Protein AF-A0A9D6R4P3-F1 (afdb_monomer_lite)

Sequence (83 aa):
MATIIIVDRIGVNSRLEQLAREVDGTAIQMSAGYWPQPVARELNRVLGFKNELVSMKSSRIKKYLERRLSRAPLEDFIGLSDE

Secondary structure (DSSP, 8-state):
--EEEEES---TT--HHHHHHHTTEEEEETTSTTTHHHHHHHHHHHH----GGGT--HHHHHHHHHHHHTTS-HHHHHT----

pLDDT: mean 88.72, std 7.71, range [53.31, 95.06]

Foldseek 3Di:
DEAEAEEADADPPHCVCVVQVVVNYHYFHVVPVLRVLVVQCSCCVPPVRDDPSVPDDPVCRVVVCVVVVVVPPVCVVVVVPDD

Radius of gyration: 14.91 Å; chains: 1; bounding box: 34×31×41 Å

Structure (mmCIF, N/CA/C/O backbone):
data_AF-A0A9D6R4P3-F1
#
_entry.id   AF-A0A9D6R4P3-F1
#
loop_
_atom_site.group_PDB
_atom_site.id
_atom_site.type_symbol
_atom_site.label_atom_id
_atom_site.label_alt_id
_atom_site.label_comp_id
_atom_site.label_asym_id
_atom_site.label_entity_id
_atom_site.label_seq_id
_atom_site.pdbx_PDB_ins_code
_atom_site.Cartn_x
_atom_site.Cartn_y
_atom_site.Cartn_z
_atom_site.occupancy
_atom_site.B_iso_or_equiv
_atom_site.auth_seq_id
_atom_site.auth_comp_id
_atom_site.auth_asym_id
_atom_site.auth_atom_id
_atom_site.pdbx_PDB_model_num
ATOM 1 N N . MET A 1 1 ? -16.478 -7.987 -0.094 1.00 66.81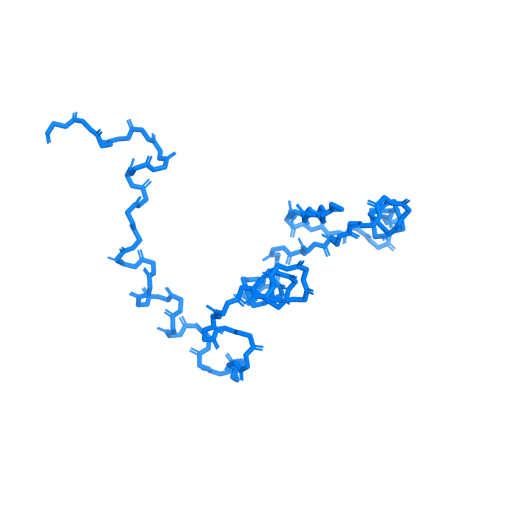 1 MET A N 1
ATOM 2 C CA . MET A 1 1 ? -15.742 -7.365 -1.218 1.00 66.81 1 MET A CA 1
ATOM 3 C C . MET A 1 1 ? -14.842 -6.325 -0.585 1.00 66.81 1 MET A C 1
ATOM 5 O O . MET A 1 1 ? -15.355 -5.585 0.234 1.00 66.81 1 MET A O 1
ATOM 9 N N . ALA A 1 2 ? -13.539 -6.323 -0.857 1.00 78.25 2 ALA A N 1
ATOM 10 C CA . ALA A 1 2 ? -12.614 -5.415 -0.179 1.00 78.25 2 ALA A CA 1
ATOM 11 C C . ALA A 1 2 ? -12.314 -4.194 -1.046 1.00 78.25 2 ALA A C 1
ATOM 13 O O . ALA A 1 2 ? -11.977 -4.348 -2.221 1.00 78.25 2 ALA A O 1
ATOM 14 N N . THR A 1 3 ? -12.412 -3.004 -0.458 1.00 90.56 3 THR A N 1
ATOM 15 C CA . THR A 1 3 ? -12.124 -1.738 -1.143 1.00 90.56 3 THR A CA 1
ATOM 16 C C . THR A 1 3 ? -10.817 -1.162 -0.612 1.00 90.56 3 THR A C 1
ATOM 18 O O . THR A 1 3 ? -10.669 -0.947 0.587 1.00 90.56 3 THR A O 1
ATOM 21 N N . ILE A 1 4 ? -9.857 -0.884 -1.493 1.00 92.12 4 ILE A N 1
ATOM 22 C CA . ILE A 1 4 ? -8.603 -0.218 -1.121 1.00 92.12 4 ILE A CA 1
ATOM 23 C C . ILE A 1 4 ? -8.603 1.166 -1.756 1.00 92.12 4 ILE A C 1
ATOM 25 O O . ILE A 1 4 ? -8.703 1.291 -2.974 1.00 92.12 4 ILE A O 1
ATOM 29 N N . ILE A 1 5 ? -8.494 2.202 -0.928 1.00 92.31 5 ILE A N 1
ATOM 30 C CA . ILE A 1 5 ? -8.487 3.600 -1.359 1.00 92.31 5 ILE A CA 1
ATOM 31 C C . ILE A 1 5 ? -7.073 4.138 -1.160 1.00 92.31 5 ILE A C 1
ATOM 33 O O . ILE A 1 5 ? -6.589 4.200 -0.033 1.00 92.31 5 ILE A O 1
ATOM 37 N N . ILE A 1 6 ? -6.405 4.528 -2.244 1.00 92.12 6 ILE A N 1
ATOM 38 C CA . ILE A 1 6 ? -5.041 5.068 -2.204 1.00 92.12 6 ILE A CA 1
ATOM 39 C C . ILE A 1 6 ? -5.105 6.577 -2.449 1.00 92.12 6 ILE A C 1
ATOM 41 O O . ILE A 1 6 ? -5.683 7.015 -3.441 1.00 92.12 6 ILE A O 1
ATOM 45 N N . VAL A 1 7 ? -4.525 7.371 -1.547 1.00 91.88 7 VAL A N 1
ATOM 46 C CA . VAL A 1 7 ? -4.559 8.845 -1.606 1.00 91.88 7 VAL A CA 1
ATOM 47 C C . VAL A 1 7 ? -3.199 9.447 -1.273 1.00 91.88 7 VAL A C 1
ATOM 49 O O . VAL A 1 7 ? -2.448 8.870 -0.495 1.00 91.88 7 VAL A O 1
ATOM 52 N N . ASP A 1 8 ? -2.879 10.628 -1.807 1.00 89.69 8 ASP A N 1
ATOM 53 C CA . ASP A 1 8 ? -1.594 11.292 -1.533 1.00 89.69 8 ASP A CA 1
ATOM 54 C C . ASP A 1 8 ? -1.435 11.668 -0.047 1.00 89.69 8 ASP A C 1
ATOM 56 O O . ASP A 1 8 ? -0.506 11.214 0.629 1.00 89.69 8 ASP A O 1
ATOM 60 N N . ARG A 1 9 ? -2.386 12.442 0.495 1.00 88.75 9 ARG A N 1
ATOM 61 C CA . ARG A 1 9 ? -2.417 12.883 1.900 1.00 88.75 9 ARG A CA 1
ATOM 62 C C . ARG A 1 9 ? -3.830 12.838 2.472 1.00 88.75 9 ARG A C 1
ATOM 64 O O . ARG A 1 9 ? -4.783 13.235 1.807 1.00 88.75 9 ARG A O 1
ATOM 71 N N . ILE A 1 10 ? -3.949 12.432 3.732 1.00 87.81 10 ILE A N 1
ATOM 72 C CA . ILE A 1 10 ? -5.168 12.525 4.535 1.00 87.81 10 ILE A CA 1
ATOM 73 C C . ILE A 1 10 ? -5.005 13.725 5.472 1.00 87.81 10 ILE A C 1
ATOM 75 O O . ILE A 1 10 ? -4.045 13.816 6.234 1.00 87.81 10 ILE A O 1
ATOM 79 N N . GLY A 1 11 ? -5.915 14.695 5.373 1.00 88.25 11 GLY A N 1
ATOM 80 C CA . GLY A 1 11 ? -5.899 15.879 6.235 1.00 88.25 11 GLY A CA 1
ATOM 81 C C . GLY A 1 11 ? -6.295 15.559 7.680 1.00 88.25 11 GLY A C 1
ATOM 82 O O . GLY A 1 11 ? -7.056 14.627 7.922 1.00 88.25 11 GLY A O 1
ATOM 83 N N . VAL A 1 12 ? -5.846 16.391 8.627 1.00 85.81 12 VAL A N 1
ATOM 84 C CA . VAL A 1 12 ? -6.046 16.220 10.086 1.00 85.81 12 VAL A CA 1
ATOM 85 C C . VAL A 1 12 ? -7.524 16.087 10.497 1.00 85.81 12 VAL A C 1
ATOM 87 O O . VAL A 1 12 ? -7.822 15.416 11.475 1.00 85.81 12 VAL A O 1
ATOM 90 N N . ASN A 1 13 ? -8.455 16.657 9.724 1.00 91.50 13 ASN A N 1
ATOM 91 C CA . ASN A 1 13 ? -9.905 16.580 9.968 1.00 91.50 13 ASN A CA 1
ATOM 92 C C . ASN A 1 13 ? -10.656 15.796 8.877 1.00 91.50 13 ASN A C 1
ATOM 94 O O . ASN A 1 13 ? -11.859 15.974 8.679 1.00 91.50 13 ASN A O 1
ATOM 98 N N . SER A 1 14 ? -9.944 14.977 8.103 1.00 92.06 14 SER A N 1
ATOM 99 C CA . SER A 1 14 ? -10.555 14.193 7.036 1.00 92.06 14 SER A CA 1
ATOM 100 C C . SER A 1 14 ? -11.441 13.092 7.608 1.00 92.06 14 SER A C 1
ATOM 102 O O . SER A 1 14 ? -11.035 12.334 8.485 1.00 92.06 14 SER A O 1
ATOM 104 N N . ARG A 1 15 ? -12.640 12.942 7.041 1.00 93.75 15 ARG A N 1
ATOM 105 C CA . ARG A 1 15 ? -13.542 11.820 7.340 1.00 93.75 15 ARG A CA 1
ATOM 106 C C . ARG A 1 15 ? -13.232 10.570 6.515 1.00 93.75 15 ARG A C 1
ATOM 108 O O . ARG A 1 15 ? -13.943 9.580 6.645 1.00 93.75 15 ARG A O 1
ATOM 115 N N . LEU A 1 16 ? -12.197 10.593 5.669 1.00 92.81 16 LEU A N 1
ATOM 116 C CA . LEU A 1 16 ? -11.915 9.519 4.713 1.00 92.81 16 LEU A CA 1
ATOM 117 C C . LEU A 1 16 ? -11.741 8.156 5.389 1.00 92.81 16 LEU A C 1
ATOM 119 O O . LEU A 1 16 ? -12.316 7.179 4.931 1.00 92.81 16 LEU A O 1
ATOM 123 N N . GLU A 1 17 ? -10.998 8.085 6.493 1.00 90.94 17 GLU A N 1
ATOM 124 C CA . GLU A 1 17 ? -10.794 6.819 7.210 1.00 90.94 17 GLU A CA 1
ATOM 125 C C . GLU A 1 17 ? -12.080 6.288 7.850 1.00 90.94 17 GLU A C 1
ATOM 127 O O . GLU A 1 17 ? -12.254 5.080 8.007 1.00 90.94 17 GLU A O 1
ATOM 132 N N . GLN A 1 18 ? -12.983 7.180 8.259 1.00 93.25 18 GLN A N 1
ATOM 133 C CA . GLN A 1 18 ? -14.288 6.787 8.775 1.00 93.25 18 GLN A CA 1
ATOM 134 C C . GLN A 1 18 ? -15.172 6.262 7.639 1.00 93.25 18 GLN A C 1
ATOM 136 O O . GLN A 1 18 ? -15.679 5.151 7.738 1.00 93.25 18 GLN A O 1
ATOM 141 N N . LEU A 1 19 ? -15.286 7.020 6.545 1.00 93.44 19 LEU A N 1
ATOM 142 C CA . LEU A 1 19 ? -16.082 6.647 5.374 1.00 93.44 19 LEU A CA 1
ATOM 143 C C . LEU A 1 19 ? -15.593 5.339 4.745 1.00 93.44 19 LEU A C 1
ATOM 145 O O . LEU A 1 19 ? -16.403 4.501 4.373 1.00 93.44 19 LEU A O 1
ATOM 149 N N . ALA A 1 20 ? -14.274 5.139 4.667 1.00 92.38 20 ALA A N 1
ATOM 150 C CA . ALA A 1 20 ? -13.690 3.892 4.190 1.00 92.38 20 ALA A CA 1
ATOM 151 C C . ALA A 1 20 ? -14.141 2.712 5.063 1.00 92.38 20 ALA A C 1
ATOM 153 O O . ALA A 1 20 ? -14.640 1.725 4.536 1.00 92.38 20 ALA A O 1
ATOM 154 N N . ARG A 1 21 ? -14.070 2.839 6.395 1.00 90.31 21 ARG A N 1
ATOM 155 C CA . ARG A 1 21 ? -14.527 1.787 7.319 1.00 90.31 21 ARG A CA 1
ATOM 156 C C . ARG A 1 21 ? -16.023 1.495 7.208 1.00 90.31 21 ARG A C 1
ATOM 158 O O . ARG A 1 21 ? -16.408 0.336 7.307 1.00 90.31 21 ARG A O 1
ATOM 165 N N . GLU A 1 22 ? -16.850 2.515 6.979 1.00 93.50 22 GLU A N 1
ATOM 166 C CA . GLU A 1 22 ? -18.301 2.360 6.780 1.00 93.50 22 GLU A CA 1
ATOM 167 C C . GLU A 1 22 ? -18.641 1.504 5.544 1.00 93.50 22 GLU A C 1
ATOM 169 O O . GLU A 1 22 ? -19.704 0.887 5.507 1.00 93.50 22 GLU A O 1
ATOM 174 N N . VAL A 1 23 ? -17.729 1.408 4.569 1.00 90.31 23 VAL A N 1
ATOM 175 C CA . VAL A 1 23 ? -17.882 0.588 3.353 1.00 90.31 23 VAL A CA 1
ATOM 176 C C . VAL A 1 23 ? -16.963 -0.643 3.317 1.00 90.31 23 VAL A C 1
ATOM 178 O O . VAL A 1 23 ? -16.697 -1.171 2.237 1.00 90.31 23 VAL A O 1
ATOM 181 N N . ASP A 1 24 ? -16.459 -1.093 4.475 1.00 87.69 24 ASP A N 1
ATOM 182 C CA . ASP A 1 24 ? -15.476 -2.192 4.595 1.00 87.69 24 ASP A CA 1
ATOM 183 C C . ASP A 1 24 ? -14.239 -1.987 3.695 1.00 87.69 24 ASP A C 1
ATOM 185 O O . ASP A 1 24 ? -13.710 -2.888 3.035 1.00 87.69 24 ASP A O 1
ATOM 189 N N . GLY A 1 25 ? -13.809 -0.730 3.621 1.00 91.31 25 GLY A N 1
ATOM 190 C CA . GLY A 1 25 ? -12.659 -0.276 2.870 1.00 91.31 25 GLY A CA 1
ATOM 191 C C . GLY A 1 25 ? -11.531 0.226 3.762 1.00 91.31 25 GLY A C 1
ATOM 192 O O . GLY A 1 25 ? -11.731 0.689 4.887 1.00 91.31 25 GLY A O 1
ATOM 193 N N . THR A 1 26 ? -10.324 0.191 3.209 1.00 92.94 26 THR A N 1
ATOM 194 C CA . THR A 1 26 ? -9.102 0.642 3.875 1.00 92.94 26 THR A CA 1
ATOM 195 C C . THR A 1 26 ? -8.491 1.792 3.084 1.00 92.94 26 THR A C 1
ATOM 197 O O . THR A 1 26 ? -8.142 1.643 1.911 1.00 92.94 26 THR A O 1
ATOM 200 N N . ALA A 1 27 ? -8.361 2.951 3.734 1.00 92.75 27 ALA A N 1
ATOM 201 C CA . ALA A 1 27 ? -7.658 4.108 3.193 1.00 92.75 27 ALA A CA 1
ATOM 202 C C . ALA A 1 27 ? -6.152 4.002 3.483 1.00 92.75 27 ALA A C 1
ATOM 204 O O . ALA A 1 27 ? -5.743 3.735 4.611 1.00 92.75 27 ALA A O 1
ATOM 205 N N . ILE A 1 28 ? -5.325 4.210 2.459 1.00 92.06 28 ILE A N 1
ATOM 206 C CA . ILE A 1 28 ? -3.865 4.128 2.530 1.00 92.06 28 ILE A CA 1
ATOM 207 C C . ILE A 1 28 ? -3.273 5.415 1.959 1.00 92.06 28 ILE A C 1
ATOM 209 O O . ILE A 1 28 ? -3.526 5.786 0.813 1.00 92.06 28 ILE A O 1
ATOM 213 N N . GLN A 1 29 ? -2.453 6.083 2.767 1.00 90.75 29 GLN A N 1
ATOM 214 C CA . GLN A 1 29 ? -1.797 7.336 2.408 1.00 90.75 29 GLN A CA 1
ATOM 215 C C . GLN A 1 29 ? -0.422 7.103 1.760 1.00 90.75 29 GLN A C 1
ATOM 217 O O . GLN A 1 29 ? 0.425 6.413 2.331 1.00 90.75 29 GLN A O 1
ATOM 222 N N . MET A 1 30 ? -0.173 7.727 0.605 1.00 88.19 30 MET A N 1
ATOM 223 C CA . MET A 1 30 ? 1.056 7.574 -0.183 1.00 88.19 30 MET A CA 1
ATOM 224 C C . MET A 1 30 ? 2.223 8.433 0.299 1.00 88.19 30 MET A C 1
ATOM 226 O O . MET A 1 30 ? 3.374 8.076 0.053 1.00 88.19 30 MET A O 1
ATOM 230 N N . SER A 1 31 ? 1.978 9.536 1.014 1.00 75.19 31 SER A N 1
ATOM 231 C CA . SER A 1 31 ? 3.070 10.397 1.493 1.00 75.19 31 SER A CA 1
ATOM 232 C C . SER A 1 31 ? 4.013 9.700 2.489 1.00 75.19 31 SER A C 1
ATOM 234 O O . SER A 1 31 ? 5.067 10.237 2.829 1.00 75.19 31 SER A O 1
ATOM 236 N N . ALA A 1 32 ? 3.656 8.509 2.974 1.00 68.12 32 ALA A N 1
ATOM 237 C CA . ALA A 1 32 ? 4.578 7.611 3.648 1.00 68.12 32 ALA A CA 1
ATOM 238 C C . ALA A 1 32 ? 5.366 6.811 2.596 1.00 68.12 32 ALA A C 1
ATOM 240 O O . ALA A 1 32 ? 4.795 5.992 1.882 1.00 68.12 32 ALA A O 1
ATOM 241 N N . GLY A 1 33 ? 6.693 6.969 2.535 1.00 72.75 33 GLY A N 1
ATOM 242 C CA . GLY A 1 33 ? 7.544 6.323 1.515 1.00 72.75 33 GLY A CA 1
ATOM 243 C C . GLY A 1 33 ? 7.492 4.783 1.446 1.00 72.75 33 GLY A C 1
ATOM 244 O O . GLY A 1 33 ? 8.059 4.192 0.532 1.00 72.75 33 GLY A O 1
ATOM 245 N N . TYR A 1 34 ? 6.805 4.120 2.383 1.00 85.62 34 TYR A N 1
ATOM 246 C CA . TYR A 1 34 ? 6.591 2.669 2.408 1.00 85.62 34 TYR A CA 1
ATOM 247 C C . TYR A 1 34 ? 5.118 2.255 2.265 1.00 85.62 34 TYR A C 1
ATOM 249 O O . TYR A 1 34 ? 4.783 1.121 2.598 1.00 85.62 34 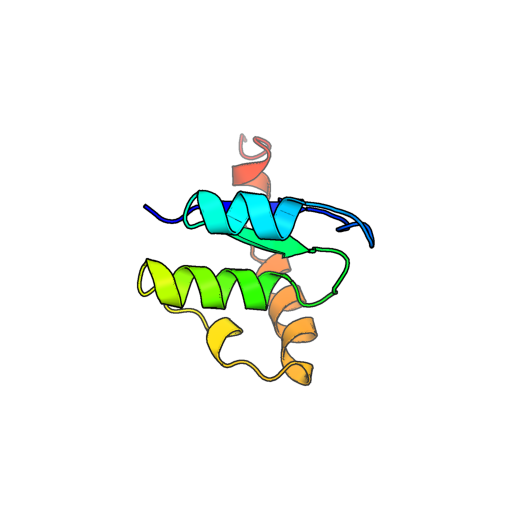TYR A O 1
ATOM 257 N N . TRP A 1 35 ? 4.249 3.125 1.737 1.00 90.44 35 TRP A N 1
ATOM 258 C CA . TRP A 1 35 ? 2.825 2.846 1.491 1.00 90.44 35 TRP A CA 1
ATOM 259 C C . TRP A 1 35 ? 2.507 1.560 0.690 1.00 90.44 35 TRP A C 1
ATOM 261 O O . TRP A 1 35 ? 1.445 0.983 0.942 1.00 90.44 35 TRP A O 1
ATOM 271 N N . PRO A 1 36 ? 3.385 1.010 -0.185 1.00 92.38 36 PRO A N 1
ATOM 272 C CA . PRO A 1 36 ? 3.093 -0.264 -0.849 1.00 92.38 36 PRO A CA 1
ATOM 273 C C . PRO A 1 36 ? 3.025 -1.458 0.114 1.00 92.38 36 PRO A C 1
ATOM 275 O O . PRO A 1 36 ? 2.384 -2.464 -0.186 1.00 92.38 36 PRO A O 1
ATOM 278 N N . GLN A 1 37 ? 3.670 -1.378 1.285 1.00 93.44 37 GLN A N 1
ATOM 279 C CA . GLN A 1 37 ? 3.585 -2.435 2.294 1.00 93.44 37 GLN A CA 1
ATOM 280 C C . GLN A 1 37 ? 2.190 -2.518 2.942 1.00 93.44 37 GLN A C 1
ATOM 282 O O . GLN A 1 37 ? 1.651 -3.624 2.989 1.00 93.44 37 GLN A O 1
ATOM 287 N N . PRO A 1 38 ? 1.583 -1.415 3.423 1.00 92.50 38 PRO A N 1
ATOM 288 C CA . PRO A 1 38 ? 0.173 -1.383 3.803 1.00 92.50 38 PRO A CA 1
ATOM 289 C C . PRO A 1 38 ? -0.757 -1.994 2.750 1.00 92.50 38 PRO A C 1
ATOM 291 O O . PRO A 1 38 ? -1.590 -2.819 3.105 1.00 92.50 38 PRO A O 1
ATOM 294 N N . VAL A 1 39 ? -0.555 -1.690 1.461 1.00 93.62 39 VAL A N 1
ATOM 295 C CA . VAL A 1 39 ? -1.357 -2.285 0.373 1.00 93.62 39 VAL A CA 1
ATOM 296 C C . VAL A 1 39 ? -1.175 -3.800 0.321 1.00 93.62 39 VAL A C 1
ATOM 298 O O . VAL A 1 39 ? -2.154 -4.539 0.303 1.00 93.62 39 VAL A O 1
ATOM 301 N N . ALA A 1 40 ? 0.068 -4.288 0.351 1.00 94.44 40 ALA A N 1
ATOM 302 C CA . ALA A 1 40 ? 0.343 -5.723 0.331 1.00 94.44 40 ALA A CA 1
ATOM 303 C C . ALA A 1 40 ? -0.261 -6.458 1.540 1.00 94.44 40 ALA A C 1
ATOM 305 O O . ALA A 1 40 ? -0.770 -7.568 1.390 1.00 94.44 40 ALA A O 1
ATOM 306 N N . ARG A 1 41 ? -0.218 -5.849 2.731 1.00 93.88 41 ARG A N 1
ATOM 307 C CA . ARG A 1 41 ? -0.839 -6.394 3.949 1.00 93.88 41 ARG A CA 1
ATOM 308 C C . ARG A 1 41 ? -2.355 -6.443 3.835 1.00 93.88 41 ARG A C 1
ATOM 310 O O . ARG A 1 41 ? -2.946 -7.442 4.229 1.00 93.88 41 ARG A O 1
ATOM 317 N N . GLU A 1 42 ? -2.963 -5.411 3.265 1.00 93.50 42 GLU A N 1
ATOM 318 C CA . GLU A 1 42 ? -4.407 -5.373 3.082 1.00 93.50 42 GLU A CA 1
ATOM 319 C C . GLU A 1 42 ? -4.869 -6.414 2.062 1.00 93.50 42 GLU A C 1
ATOM 321 O O . GLU A 1 42 ? -5.759 -7.209 2.350 1.00 93.50 42 GLU A O 1
ATOM 326 N N . LEU A 1 43 ? -4.179 -6.519 0.924 1.00 93.81 43 LEU A N 1
ATOM 327 C CA . LEU A 1 43 ? -4.413 -7.577 -0.061 1.00 93.81 43 LEU A CA 1
ATOM 328 C C . LEU A 1 43 ? -4.228 -8.978 0.544 1.00 93.81 43 LEU A C 1
ATOM 330 O O . LEU A 1 43 ? -4.975 -9.901 0.220 1.00 93.81 43 LEU A O 1
ATOM 334 N N . ASN A 1 44 ? -3.250 -9.157 1.436 1.00 95.06 44 ASN A N 1
ATOM 335 C CA . ASN A 1 44 ? -3.069 -10.417 2.151 1.00 95.06 44 ASN A CA 1
ATOM 336 C C . ASN A 1 44 ? -4.245 -10.718 3.088 1.00 95.06 44 ASN A C 1
ATOM 338 O O . ASN A 1 44 ? -4.762 -11.831 3.065 1.00 95.06 44 ASN A O 1
ATOM 342 N N . ARG A 1 45 ? -4.693 -9.724 3.862 1.00 92.50 45 ARG A N 1
ATOM 343 C CA . ARG A 1 45 ? -5.825 -9.845 4.786 1.00 92.50 45 ARG A CA 1
ATOM 344 C C . ARG A 1 45 ? -7.118 -10.216 4.061 1.00 92.50 45 ARG A C 1
ATOM 346 O O . ARG A 1 45 ? -7.857 -11.061 4.552 1.00 92.50 45 ARG A O 1
ATOM 353 N N . VAL A 1 46 ? -7.390 -9.581 2.919 1.00 91.38 46 VAL A N 1
ATOM 354 C CA . VAL A 1 46 ? -8.690 -9.687 2.238 1.00 91.38 46 VAL A CA 1
ATOM 355 C C . VAL A 1 46 ? -8.758 -10.778 1.174 1.00 91.38 46 VAL A C 1
ATOM 357 O O . VAL A 1 46 ? -9.823 -11.348 0.959 1.00 91.38 46 VAL A O 1
ATOM 360 N N . LEU A 1 47 ? -7.640 -11.084 0.512 1.00 91.50 47 LEU A N 1
ATOM 361 C CA . LEU A 1 47 ? -7.584 -12.024 -0.615 1.00 91.50 47 LEU A CA 1
ATOM 362 C C . LEU A 1 47 ? -6.586 -13.168 -0.393 1.00 91.50 47 LEU A C 1
ATOM 364 O O . LEU A 1 47 ? -6.425 -14.020 -1.263 1.00 91.50 47 LEU A O 1
ATOM 368 N N . GLY A 1 48 ? -5.853 -13.180 0.724 1.00 92.44 48 GLY A N 1
ATOM 369 C CA . GLY A 1 48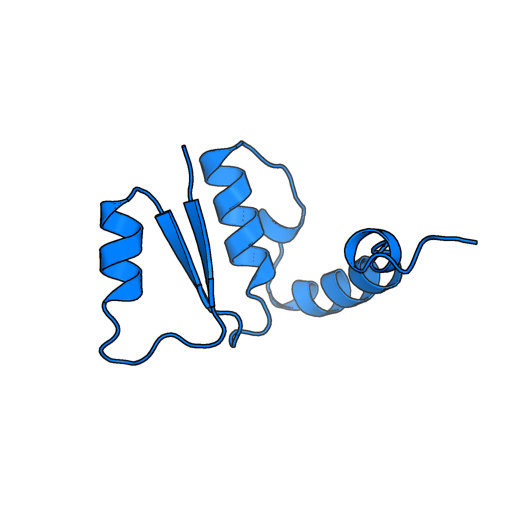 ? -4.755 -14.126 0.925 1.00 92.44 48 GLY A CA 1
ATOM 370 C C . GLY A 1 48 ? -3.558 -13.876 -0.000 1.00 92.44 48 GLY A C 1
ATOM 371 O O . GLY A 1 48 ? -2.711 -14.759 -0.147 1.00 92.44 48 GLY A O 1
ATOM 372 N N . PHE A 1 49 ? -3.462 -12.694 -0.629 1.00 92.50 49 PHE A N 1
ATOM 373 C CA . PHE A 1 49 ? -2.370 -12.341 -1.539 1.00 92.50 49 PHE A CA 1
ATOM 374 C C . PHE A 1 49 ? -1.011 -12.507 -0.855 1.00 92.50 49 PHE A C 1
ATOM 376 O O . PHE A 1 49 ? -0.733 -11.897 0.179 1.00 92.50 49 PHE A O 1
ATOM 383 N N . LYS A 1 50 ? -0.147 -13.349 -1.423 1.00 93.88 50 LYS A N 1
ATOM 384 C CA . LYS A 1 50 ? 1.180 -13.626 -0.866 1.00 93.88 50 LYS A CA 1
ATOM 385 C C . LYS A 1 50 ? 2.203 -12.697 -1.503 1.00 93.88 50 LYS A C 1
ATOM 387 O O . LYS A 1 50 ? 2.439 -12.756 -2.706 1.00 93.88 50 LYS A O 1
ATOM 392 N N . ASN A 1 51 ? 2.837 -11.859 -0.690 1.00 93.75 51 ASN A N 1
ATOM 393 C CA . ASN A 1 51 ? 3.886 -10.956 -1.146 1.00 93.75 51 ASN A CA 1
ATOM 394 C C . ASN A 1 51 ? 4.964 -10.777 -0.078 1.00 93.75 51 ASN A C 1
ATOM 396 O O . ASN A 1 51 ? 4.666 -10.717 1.114 1.00 93.75 51 ASN A O 1
ATOM 400 N N . GLU A 1 52 ? 6.214 -10.625 -0.512 1.00 94.00 52 GLU A N 1
ATOM 401 C CA . GLU A 1 52 ? 7.361 -10.387 0.370 1.00 94.00 52 GLU A CA 1
ATOM 402 C C . GLU A 1 52 ? 7.181 -9.130 1.236 1.00 94.00 52 GLU A C 1
ATOM 404 O O . GLU A 1 52 ? 7.646 -9.093 2.374 1.00 94.00 52 GLU A O 1
ATOM 409 N N . LEU A 1 53 ? 6.476 -8.112 0.730 1.00 94.12 53 LEU A N 1
ATOM 410 C CA . LEU A 1 53 ? 6.221 -6.863 1.449 1.00 94.12 53 LEU A CA 1
ATOM 411 C C . LEU A 1 53 ? 5.405 -7.052 2.730 1.00 94.12 53 LEU A C 1
ATOM 413 O O . LEU A 1 53 ? 5.557 -6.240 3.639 1.00 94.12 53 LEU A O 1
ATOM 417 N N . VAL A 1 54 ? 4.583 -8.102 2.840 1.00 95.00 54 VAL A N 1
ATOM 418 C CA . VAL A 1 54 ? 3.685 -8.315 3.991 1.00 95.00 54 VAL A CA 1
ATOM 419 C C . VAL A 1 54 ? 4.472 -8.332 5.308 1.00 95.00 54 VAL A C 1
ATOM 421 O O . VAL A 1 54 ? 4.118 -7.621 6.253 1.00 95.00 54 VAL A O 1
ATOM 424 N N . SER A 1 55 ? 5.587 -9.070 5.336 1.00 94.31 55 SER A N 1
ATOM 425 C CA . SER A 1 55 ? 6.437 -9.286 6.517 1.00 94.31 55 SER A CA 1
ATOM 426 C C . SER A 1 55 ? 7.814 -8.607 6.437 1.00 94.31 55 SER A C 1
ATOM 428 O O . SER A 1 55 ? 8.639 -8.754 7.341 1.00 94.31 55 SER A O 1
ATOM 430 N N . MET A 1 56 ? 8.091 -7.845 5.374 1.00 94.12 56 MET A N 1
ATOM 431 C CA . MET A 1 56 ? 9.388 -7.197 5.182 1.00 94.12 56 MET A CA 1
ATOM 432 C C . MET A 1 56 ? 9.668 -6.124 6.243 1.00 94.12 56 MET A C 1
ATOM 434 O O . MET A 1 56 ? 8.844 -5.248 6.501 1.00 94.12 56 MET A O 1
ATOM 438 N N . LYS A 1 57 ? 10.876 -6.135 6.817 1.00 92.94 57 LYS A N 1
ATOM 439 C CA . LYS A 1 57 ? 11.353 -5.040 7.677 1.00 92.94 57 LYS A CA 1
ATOM 440 C C . LYS A 1 57 ? 11.491 -3.750 6.869 1.00 92.94 57 LYS A C 1
ATOM 442 O O . LYS A 1 57 ? 12.071 -3.782 5.784 1.00 92.94 57 LYS A O 1
ATOM 447 N N . SER A 1 58 ? 11.072 -2.619 7.439 1.00 87.12 58 SER A N 1
ATOM 448 C CA . SER A 1 58 ? 11.078 -1.306 6.772 1.00 87.12 58 SER A CA 1
ATOM 449 C C . SER A 1 58 ? 12.430 -0.928 6.161 1.00 87.12 58 SER A C 1
ATOM 451 O O . SER A 1 58 ? 12.480 -0.418 5.046 1.00 87.12 58 SER A O 1
ATOM 453 N N . SER A 1 59 ? 13.537 -1.279 6.824 1.00 90.12 59 SER A N 1
ATOM 454 C CA . SER A 1 59 ? 14.903 -1.037 6.332 1.00 90.12 59 SER A CA 1
ATOM 455 C C . SER A 1 59 ? 15.230 -1.712 4.994 1.00 90.12 59 SER A C 1
ATOM 457 O O . SER A 1 59 ? 16.140 -1.278 4.292 1.00 90.12 59 SER A O 1
ATOM 459 N N . ARG A 1 60 ? 14.502 -2.771 4.617 1.00 92.75 60 ARG A N 1
ATOM 460 C CA . ARG A 1 60 ? 14.693 -3.502 3.355 1.00 92.75 60 ARG A CA 1
ATOM 461 C C . ARG A 1 60 ? 13.718 -3.076 2.259 1.00 92.75 60 ARG A C 1
ATOM 463 O O . ARG A 1 60 ? 13.973 -3.391 1.097 1.00 92.75 60 ARG A O 1
ATOM 470 N N . ILE A 1 61 ? 12.644 -2.363 2.609 1.00 91.88 61 ILE A N 1
ATOM 471 C CA . ILE A 1 61 ? 11.555 -2.033 1.680 1.00 91.88 61 ILE A CA 1
ATOM 472 C C . ILE A 1 61 ? 12.055 -1.137 0.554 1.00 91.88 61 ILE A C 1
ATOM 474 O O . ILE A 1 61 ? 11.796 -1.448 -0.603 1.00 91.88 61 ILE A O 1
ATOM 478 N N . LYS A 1 62 ? 12.833 -0.089 0.861 1.00 90.75 62 LYS A N 1
ATOM 479 C CA . LYS A 1 62 ? 13.365 0.828 -0.163 1.00 90.75 62 LYS A CA 1
ATOM 480 C C . LYS A 1 62 ? 14.092 0.073 -1.283 1.00 90.75 62 LYS A C 1
ATOM 482 O O . LYS A 1 62 ? 13.670 0.106 -2.434 1.00 90.75 62 LYS A O 1
ATOM 487 N N . LYS A 1 63 ? 15.119 -0.702 -0.917 1.00 92.25 63 LYS A N 1
ATOM 488 C CA . LYS A 1 63 ? 15.927 -1.490 -1.863 1.00 92.25 63 LYS A CA 1
ATOM 489 C C . LYS A 1 63 ? 15.107 -2.557 -2.597 1.00 92.25 63 LYS A C 1
ATOM 491 O O . LYS A 1 63 ? 15.424 -2.928 -3.725 1.00 92.25 63 LYS A O 1
ATOM 496 N N . TYR A 1 64 ? 14.085 -3.109 -1.944 1.00 92.62 64 TYR A N 1
ATOM 497 C CA . TYR A 1 64 ? 13.173 -4.055 -2.578 1.00 92.62 64 TYR A CA 1
ATOM 498 C C . TYR A 1 64 ? 12.330 -3.383 -3.668 1.00 92.62 64 TYR A C 1
ATOM 500 O O . TYR A 1 64 ? 12.268 -3.908 -4.779 1.00 92.62 64 TYR A O 1
ATOM 508 N N . LEU A 1 65 ? 11.724 -2.232 -3.362 1.00 91.00 65 LEU A N 1
ATOM 509 C CA . LEU A 1 65 ? 10.888 -1.483 -4.298 1.00 91.00 65 LEU A CA 1
ATOM 510 C C . LEU A 1 65 ? 11.699 -1.009 -5.503 1.00 91.00 65 LEU A C 1
ATOM 512 O O . LEU A 1 65 ? 11.283 -1.271 -6.622 1.00 91.00 65 LEU A O 1
ATOM 516 N N . GLU A 1 66 ? 12.882 -0.427 -5.293 1.00 91.38 66 GLU A N 1
ATO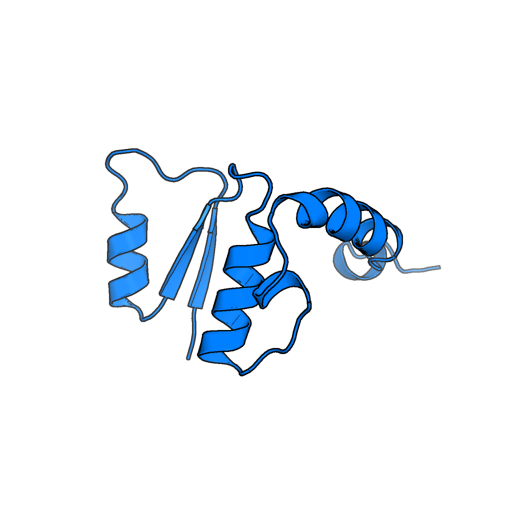M 517 C CA . GLU A 1 66 ? 13.777 0.008 -6.380 1.00 91.38 66 GLU A CA 1
ATOM 518 C C . GLU A 1 66 ? 14.074 -1.132 -7.371 1.00 91.38 66 GLU A C 1
ATOM 520 O O . GLU A 1 66 ? 13.938 -0.968 -8.581 1.00 91.38 66 GLU A O 1
ATOM 525 N N . ARG A 1 67 ? 14.403 -2.328 -6.862 1.00 93.31 67 ARG A N 1
ATOM 526 C CA . ARG A 1 67 ? 14.684 -3.509 -7.696 1.00 93.31 67 ARG A CA 1
ATOM 527 C C . ARG A 1 67 ? 13.448 -4.053 -8.417 1.00 93.31 67 ARG A C 1
ATOM 529 O O . ARG A 1 67 ? 13.577 -4.637 -9.488 1.00 93.31 67 ARG A O 1
ATOM 536 N N . ARG A 1 68 ? 12.272 -3.982 -7.792 1.00 91.69 68 ARG A N 1
ATOM 537 C CA . ARG A 1 68 ? 11.022 -4.481 -8.384 1.00 91.69 68 ARG A CA 1
ATOM 538 C C . ARG A 1 68 ? 10.489 -3.520 -9.440 1.00 91.69 68 ARG A C 1
ATOM 540 O O . ARG A 1 68 ? 10.057 -3.990 -10.482 1.00 91.69 68 ARG A O 1
ATOM 547 N N . LEU A 1 69 ? 10.564 -2.216 -9.183 1.00 89.38 69 LEU A N 1
ATOM 548 C CA . LEU A 1 69 ? 10.119 -1.169 -10.101 1.00 89.38 69 LEU A CA 1
ATOM 549 C C . LEU A 1 69 ? 10.928 -1.163 -11.397 1.00 89.38 69 LEU A C 1
ATOM 551 O O . LEU A 1 69 ? 10.333 -1.024 -12.454 1.00 89.38 69 LEU A O 1
ATOM 555 N N . SER A 1 70 ? 12.241 -1.420 -11.350 1.00 90.94 70 SER A N 1
ATOM 556 C CA . SER A 1 70 ? 13.062 -1.513 -12.571 1.00 90.94 70 SER A CA 1
ATOM 557 C C . SER A 1 70 ? 12.711 -2.689 -13.490 1.00 90.94 70 SER A C 1
ATOM 559 O O . SER A 1 70 ? 13.234 -2.783 -14.594 1.00 90.94 70 SER A O 1
ATOM 561 N N . ARG A 1 71 ? 11.867 -3.612 -13.021 1.00 90.69 71 ARG A N 1
ATOM 562 C CA . ARG A 1 71 ? 11.364 -4.767 -13.775 1.00 90.69 71 ARG A CA 1
ATOM 563 C C . ARG A 1 71 ? 9.846 -4.748 -13.910 1.00 90.69 71 ARG A C 1
ATOM 565 O O . ARG A 1 71 ? 9.277 -5.717 -14.404 1.00 90.69 71 ARG A O 1
ATOM 572 N N . ALA A 1 72 ? 9.188 -3.726 -13.368 1.00 89.06 72 ALA A N 1
ATOM 573 C CA . ALA A 1 72 ? 7.753 -3.597 -13.492 1.00 89.06 72 ALA A CA 1
ATOM 574 C C . ALA A 1 72 ? 7.466 -3.218 -14.948 1.00 89.06 72 ALA A C 1
ATOM 576 O O . ALA A 1 72 ? 8.077 -2.262 -15.430 1.00 89.06 72 ALA A O 1
ATOM 577 N N . PRO A 1 73 ? 6.572 -3.935 -15.643 1.00 89.62 73 PRO A N 1
ATOM 578 C CA . PRO A 1 73 ? 6.223 -3.610 -17.016 1.00 89.62 73 PRO A CA 1
ATOM 579 C C . PRO A 1 73 ? 5.276 -2.406 -17.008 1.00 89.62 73 PRO A C 1
ATOM 581 O O . PRO A 1 73 ? 4.083 -2.529 -17.246 1.00 89.62 73 PRO A O 1
ATOM 584 N N . LEU A 1 74 ? 5.788 -1.237 -16.609 1.00 85.69 74 LEU A N 1
ATOM 585 C CA . LEU A 1 74 ? 4.986 -0.019 -16.481 1.00 85.69 74 LEU A CA 1
ATOM 586 C C . LEU A 1 74 ? 4.371 0.372 -17.819 1.00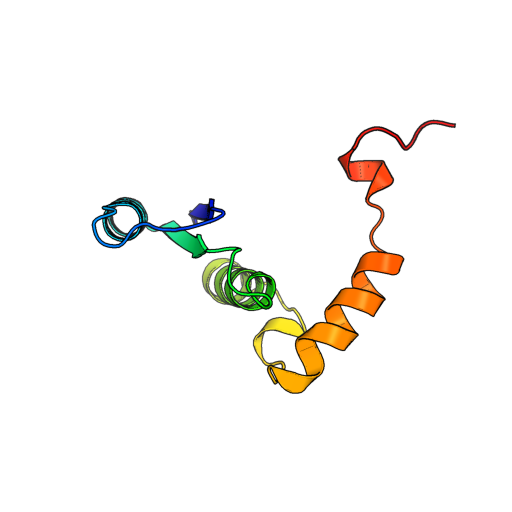 85.69 74 LEU A C 1
ATOM 588 O O . LEU A 1 74 ? 3.251 0.868 -17.827 1.00 85.69 74 LEU A O 1
ATOM 592 N N . GLU A 1 75 ? 5.088 0.093 -18.907 1.00 87.00 75 GLU A N 1
ATOM 593 C CA . GLU A 1 75 ? 4.672 0.302 -20.294 1.00 87.00 75 GLU A CA 1
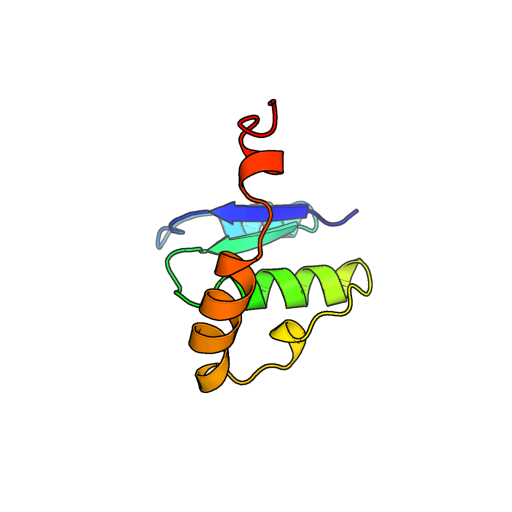ATOM 594 C C . GLU A 1 75 ? 3.309 -0.349 -20.577 1.00 87.00 75 GLU A C 1
ATOM 596 O O . GLU A 1 75 ? 2.436 0.310 -21.150 1.00 87.00 75 GLU A O 1
ATOM 601 N N . ASP A 1 76 ? 3.071 -1.552 -20.028 1.00 88.06 76 ASP A N 1
ATOM 602 C CA . ASP A 1 76 ? 1.814 -2.298 -20.197 1.00 88.06 76 ASP A CA 1
ATOM 603 C C . ASP A 1 76 ? 0.635 -1.588 -19.518 1.00 88.06 76 ASP A C 1
ATOM 605 O O . ASP A 1 76 ? -0.517 -1.744 -19.918 1.00 88.06 76 ASP A O 1
ATOM 609 N N . PHE A 1 77 ? 0.905 -0.796 -18.477 1.00 83.38 77 PHE A N 1
ATOM 610 C CA . PHE A 1 77 ? -0.119 -0.070 -17.723 1.00 83.38 77 PHE A CA 1
ATOM 611 C C . PHE A 1 77 ? -0.406 1.322 -18.280 1.00 83.38 77 PHE A C 1
ATOM 613 O O . PHE A 1 77 ? -1.501 1.842 -18.074 1.00 83.38 77 PHE A O 1
ATOM 620 N N . ILE A 1 78 ? 0.571 1.943 -18.940 1.00 83.69 78 ILE A N 1
ATOM 621 C CA . ILE A 1 78 ? 0.447 3.300 -19.493 1.00 83.69 78 ILE A CA 1
ATOM 622 C C . ILE A 1 78 ? 0.116 3.301 -20.988 1.00 83.69 78 ILE A C 1
ATOM 624 O O . ILE A 1 78 ? 0.043 4.373 -21.584 1.00 83.69 78 ILE A O 1
ATOM 628 N N . GLY A 1 79 ? -0.118 2.121 -21.576 1.00 77.06 79 GLY A N 1
ATOM 629 C CA . GLY A 1 79 ? -0.480 1.974 -22.987 1.00 77.06 79 GLY A CA 1
ATOM 630 C C . GLY A 1 79 ? 0.638 2.405 -23.935 1.00 77.06 79 GLY A C 1
ATOM 631 O O . GLY A 1 79 ? 0.351 2.870 -25.032 1.00 77.06 79 GLY A O 1
ATOM 632 N N . LEU A 1 80 ? 1.894 2.316 -23.484 1.00 75.38 80 LEU A N 1
ATOM 633 C CA . LEU A 1 80 ? 3.077 2.552 -24.319 1.00 75.38 80 LEU A CA 1
ATOM 634 C C . LEU A 1 80 ? 3.638 1.251 -24.903 1.00 75.38 80 LEU A C 1
ATOM 636 O O . LEU A 1 80 ? 4.515 1.304 -25.758 1.00 75.38 80 LEU A O 1
ATOM 640 N N . SER A 1 81 ? 3.119 0.103 -24.466 1.00 68.88 81 SER A N 1
ATOM 641 C CA . SER A 1 81 ? 3.422 -1.201 -25.046 1.00 68.88 81 SER A CA 1
ATOM 642 C C . SER A 1 81 ? 2.695 -1.371 -26.378 1.00 68.88 81 SER A C 1
ATOM 644 O O . SER A 1 81 ? 1.668 -2.032 -26.399 1.00 68.88 81 SER A O 1
ATOM 646 N N . ASP A 1 82 ? 3.188 -0.745 -27.449 1.00 65.31 82 ASP A N 1
ATOM 647 C CA . ASP A 1 82 ? 2.926 -1.150 -28.840 1.00 65.31 82 ASP A CA 1
ATOM 648 C C . ASP A 1 82 ? 3.979 -0.525 -29.790 1.00 65.31 82 ASP A C 1
ATOM 650 O O . ASP A 1 82 ? 3.786 0.568 -30.323 1.00 65.31 82 ASP A O 1
ATOM 654 N N . GLU A 1 83 ? 5.124 -1.212 -29.933 1.00 53.31 83 GLU A N 1
ATOM 655 C CA . GLU A 1 83 ? 5.695 -1.776 -31.184 1.00 53.31 83 GLU A CA 1
ATOM 656 C C . GLU A 1 83 ? 6.653 -2.936 -30.844 1.00 53.31 83 GLU A C 1
ATOM 658 O O . GLU A 1 83 ? 7.531 -2.761 -29.966 1.00 53.31 83 GLU A O 1
#